Protein AF-A0A0X3AS04-F1 (afdb_monomer)

Sequence (74 aa):
MTDQIKRIFISLRADRKSAIRVVLATRYNMSVDSVKNMWIYGGKIPAKYQKEVLEILQNELKKQIDEDKKILAK

Mean predicted aligned error: 3.07 Å

Solvent-accessible surface area (backbone atoms only — not comparable to full-atom values): 4116 Å² total; per-residue (Å²): 110,49,67,56,44,32,53,54,52,67,74,41,54,73,68,56,48,51,54,52,32,48,53,51,11,65,76,68,75,48,52,47,62,51,41,46,53,39,31,45,73,55,47,65,52,58,76,92,47,45,63,59,54,38,51,54,51,51,54,51,48,49,52,51,52,56,51,53,50,56,61,73,74,106

Radius of gyration: 12.63 Å; Cα contacts (8 Å, |Δi|>4): 57; chains: 1; bounding box: 29×21×35 Å

Foldseek 3Di:
DLVLLLVLLVLDDPVLNQVLLVVVCVVVVHDSVCCVVCVNVVVNDPPVCPVVSNVSSVVSSVVVVVVVVVVVVD

pLDDT: mean 93.57, std 6.2, range [54.44, 97.19]

Secondary structure (DSSP, 8-state):
-HHHHHHHHHHS-HHHHHHHHHHHHHHTT--HHHIIIIIIIT----HHHHHHHHHHHHHHHHHHHHHHHHHHT-

Structure (mmCIF, N/CA/C/O backbone):
data_AF-A0A0X3AS04-F1
#
_entry.id   AF-A0A0X3AS04-F1
#
loop_
_atom_site.group_PDB
_atom_site.id
_atom_site.type_symbol
_atom_site.label_atom_id
_atom_site.label_alt_id
_atom_site.label_comp_id
_atom_site.label_asym_id
_atom_site.label_entity_id
_atom_site.label_seq_id
_atom_site.pdbx_PDB_ins_code
_atom_site.Cartn_x
_atom_site.Cartn_y
_atom_site.Cartn_z
_atom_site.occupancy
_atom_site.B_iso_or_equiv
_atom_site.auth_seq_id
_atom_site.auth_comp_id
_atom_site.auth_asym_id
_atom_site.auth_atom_id
_atom_site.pdbx_PDB_model_num
ATOM 1 N N . MET A 1 1 ? 0.999 -11.259 -4.936 1.00 78.12 1 MET A N 1
ATOM 2 C CA . MET A 1 1 ? 1.515 -10.171 -4.067 1.00 78.12 1 MET A CA 1
ATOM 3 C C . MET A 1 1 ? 0.961 -8.807 -4.479 1.00 78.12 1 MET A C 1
ATOM 5 O O . MET A 1 1 ? 0.399 -8.107 -3.648 1.00 78.12 1 MET A O 1
ATOM 9 N N . THR A 1 2 ? 1.018 -8.453 -5.762 1.00 85.69 2 THR A N 1
ATOM 10 C CA . THR A 1 2 ? 0.432 -7.217 -6.317 1.00 85.69 2 THR A CA 1
ATOM 11 C C . THR A 1 2 ? -1.092 -7.123 -6.146 1.00 85.69 2 THR A C 1
ATOM 13 O O . THR A 1 2 ? -1.598 -6.057 -5.808 1.00 85.69 2 THR A O 1
ATOM 16 N N . ASP A 1 3 ? -1.824 -8.238 -6.240 1.00 90.19 3 ASP A N 1
ATOM 17 C CA . ASP A 1 3 ? -3.268 -8.256 -5.939 1.00 90.19 3 ASP A CA 1
ATOM 18 C C . ASP A 1 3 ? -3.587 -7.908 -4.483 1.00 90.19 3 ASP A C 1
ATOM 20 O O . ASP A 1 3 ? -4.572 -7.227 -4.196 1.00 90.19 3 ASP A O 1
ATOM 24 N N . GLN A 1 4 ? -2.743 -8.344 -3.546 1.00 92.69 4 GLN A N 1
ATOM 25 C CA . GLN A 1 4 ? -2.905 -8.031 -2.128 1.00 92.69 4 GLN A CA 1
ATOM 26 C C . GLN A 1 4 ? -2.667 -6.540 -1.868 1.00 92.69 4 GLN A C 1
ATOM 28 O O . GLN A 1 4 ? -3.450 -5.912 -1.161 1.00 92.69 4 GLN A O 1
ATOM 33 N N . ILE A 1 5 ? -1.637 -5.966 -2.495 1.00 93.69 5 ILE A N 1
ATOM 34 C CA . ILE A 1 5 ? -1.349 -4.524 -2.481 1.00 93.69 5 ILE A CA 1
ATOM 35 C C . ILE A 1 5 ? -2.569 -3.735 -2.968 1.00 93.69 5 ILE A C 1
ATOM 37 O O . ILE A 1 5 ? -3.024 -2.817 -2.285 1.00 9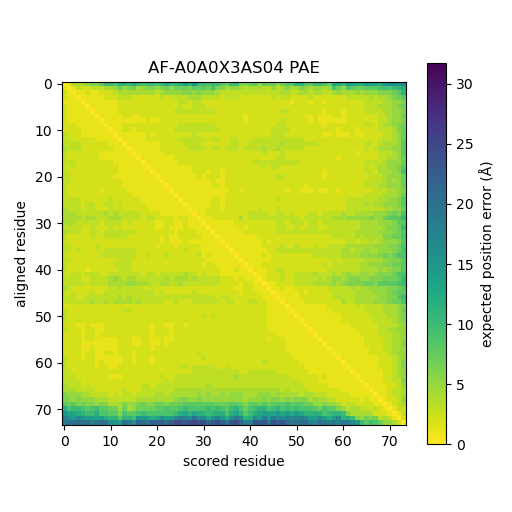3.69 5 ILE A O 1
ATOM 41 N N . LYS A 1 6 ? -3.151 -4.133 -4.107 1.00 95.00 6 LYS A N 1
ATOM 42 C CA . LYS A 1 6 ? -4.354 -3.498 -4.656 1.00 95.00 6 LYS A CA 1
ATOM 43 C C . LYS A 1 6 ? -5.542 -3.598 -3.697 1.00 95.00 6 LYS A C 1
ATOM 45 O O . LYS A 1 6 ? -6.206 -2.593 -3.457 1.00 95.00 6 LYS A O 1
ATOM 50 N N . ARG A 1 7 ? -5.796 -4.779 -3.120 1.00 95.38 7 ARG A N 1
ATOM 51 C CA . ARG A 1 7 ? -6.887 -4.989 -2.151 1.00 95.38 7 ARG A CA 1
ATOM 52 C C . ARG A 1 7 ? -6.739 -4.097 -0.920 1.00 95.38 7 ARG A C 1
ATOM 54 O O . ARG A 1 7 ? -7.682 -3.393 -0.582 1.00 95.38 7 ARG A O 1
ATOM 61 N N . ILE A 1 8 ? -5.559 -4.075 -0.298 1.00 95.69 8 ILE A N 1
ATOM 62 C CA . ILE A 1 8 ? -5.297 -3.239 0.884 1.00 95.69 8 ILE A CA 1
ATOM 63 C C . ILE A 1 8 ? -5.470 -1.763 0.540 1.00 95.69 8 ILE A C 1
ATOM 65 O O . ILE A 1 8 ? -6.134 -1.037 1.275 1.00 95.69 8 ILE A O 1
ATOM 69 N N . PHE A 1 9 ? -4.926 -1.324 -0.598 1.00 95.69 9 PHE A N 1
ATOM 70 C CA . PHE A 1 9 ? -5.067 0.061 -1.023 1.00 95.69 9 PHE A CA 1
ATOM 71 C C . PHE A 1 9 ? -6.534 0.457 -1.214 1.00 95.69 9 PHE A C 1
ATOM 73 O O . PHE A 1 9 ? -6.915 1.547 -0.806 1.00 95.69 9 PHE A O 1
ATOM 80 N N . ILE A 1 10 ? -7.374 -0.408 -1.794 1.00 95.31 10 ILE A N 1
ATOM 81 C CA . ILE A 1 10 ? -8.807 -0.132 -1.978 1.00 95.31 10 ILE A CA 1
ATOM 82 C C . ILE A 1 10 ? -9.534 0.007 -0.631 1.00 95.31 10 ILE A C 1
ATOM 84 O O . ILE A 1 10 ? -10.422 0.857 -0.539 1.00 95.31 10 ILE A O 1
ATOM 88 N N . SER A 1 11 ? -9.122 -0.731 0.403 1.00 95.81 11 SER A N 1
ATOM 89 C CA . SER A 1 11 ? -9.698 -0.659 1.757 1.00 95.81 11 SER A CA 1
ATOM 90 C C . SER A 1 11 ? -9.344 0.614 2.539 1.00 95.81 11 SER A C 1
ATOM 92 O O . SER A 1 11 ? -9.977 0.909 3.553 1.00 95.81 11 SER A O 1
ATOM 94 N N . LEU A 1 12 ? -8.346 1.384 2.097 1.00 96.38 12 LEU A N 1
ATOM 95 C CA . LEU A 1 12 ? -7.997 2.661 2.724 1.00 96.38 12 LEU A CA 1
ATOM 96 C C . LEU A 1 12 ? -9.041 3.753 2.414 1.00 96.38 12 LEU A C 1
ATOM 98 O O . LEU A 1 12 ? -9.599 3.819 1.311 1.00 96.38 12 LEU A O 1
ATOM 102 N N . ARG A 1 13 ? -9.254 4.670 3.364 1.00 96.38 13 ARG A N 1
ATOM 103 C CA . ARG A 1 13 ? -10.035 5.903 3.165 1.00 96.38 13 ARG A CA 1
ATOM 104 C C . ARG A 1 13 ? -9.363 6.830 2.143 1.00 96.38 13 ARG A C 1
ATOM 106 O O . ARG A 1 13 ? -8.182 6.691 1.822 1.00 96.38 13 ARG A O 1
ATOM 113 N N . ALA A 1 14 ? -10.124 7.765 1.577 1.00 95.19 14 ALA A N 1
ATOM 114 C CA . ALA A 1 14 ? -9.658 8.620 0.480 1.00 95.19 14 ALA A CA 1
ATOM 115 C C . ALA A 1 14 ? -8.472 9.534 0.864 1.00 95.19 14 ALA A C 1
ATOM 117 O O . ALA A 1 14 ? -7.544 9.720 0.068 1.00 95.19 14 ALA A O 1
ATOM 118 N N . ASP A 1 15 ? -8.476 10.055 2.090 1.00 94.25 15 ASP A N 1
ATOM 119 C CA . ASP A 1 15 ? -7.383 10.824 2.693 1.00 94.25 15 ASP A CA 1
ATOM 120 C C . ASP A 1 15 ? -6.10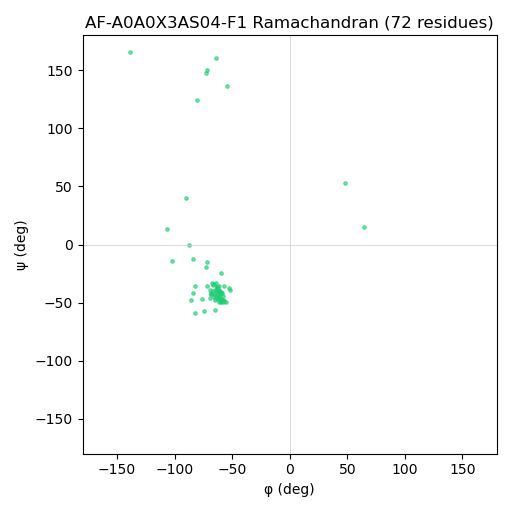8 9.969 2.802 1.00 94.25 15 ASP A C 1
ATOM 122 O O . ASP A 1 15 ? -5.051 10.341 2.285 1.00 94.25 15 ASP A O 1
ATOM 126 N N . ARG A 1 16 ? -6.240 8.755 3.346 1.00 95.44 16 ARG A N 1
ATOM 127 C CA . ARG A 1 16 ? -5.159 7.771 3.523 1.00 95.44 16 ARG A CA 1
ATOM 128 C C . ARG A 1 16 ? -4.565 7.330 2.189 1.00 95.44 16 ARG A C 1
ATOM 130 O O . ARG A 1 16 ? -3.348 7.304 2.021 1.00 95.44 16 ARG A O 1
ATOM 137 N N . LYS A 1 17 ? -5.420 7.059 1.195 1.00 96.00 17 LYS A N 1
ATOM 138 C CA . LYS A 1 17 ? -5.016 6.763 -0.191 1.00 96.00 17 LYS A CA 1
ATOM 139 C C . LYS A 1 17 ? -4.189 7.890 -0.798 1.00 96.00 17 LYS A C 1
ATOM 141 O O . LYS A 1 17 ? -3.311 7.635 -1.618 1.00 96.00 17 LYS A O 1
ATOM 146 N N . SER A 1 18 ? -4.488 9.139 -0.465 1.00 95.12 18 SER A N 1
ATOM 147 C CA . SER A 1 18 ? -3.753 10.289 -0.994 1.00 95.12 18 SER A CA 1
ATOM 148 C C . SER A 1 18 ? -2.405 10.441 -0.299 1.00 95.12 18 SER A C 1
ATOM 150 O O . SER A 1 18 ? -1.387 10.506 -0.985 1.00 95.12 18 SER A O 1
ATOM 152 N N . ALA A 1 19 ? -2.381 10.353 1.032 1.00 95.50 19 ALA A N 1
ATOM 153 C CA . ALA A 1 19 ? -1.152 10.388 1.817 1.00 95.50 19 ALA A CA 1
ATOM 154 C C . ALA A 1 19 ? -0.175 9.267 1.421 1.00 95.50 19 ALA A C 1
ATOM 156 O O . ALA A 1 19 ? 0.994 9.530 1.138 1.00 95.50 19 ALA A O 1
ATOM 157 N N . ILE A 1 20 ? -0.652 8.023 1.311 1.00 96.12 20 ILE A N 1
ATOM 158 C CA . ILE A 1 20 ? 0.224 6.882 1.021 1.00 96.12 20 ILE A CA 1
ATOM 159 C C . ILE A 1 20 ? 0.821 6.945 -0.386 1.00 96.12 20 ILE A C 1
ATOM 161 O O . ILE A 1 20 ? 1.969 6.554 -0.587 1.00 96.12 20 ILE A O 1
ATOM 165 N N . ARG A 1 21 ? 0.084 7.491 -1.363 1.00 96.31 21 ARG A N 1
ATOM 166 C CA . ARG A 1 21 ? 0.624 7.701 -2.711 1.00 96.31 21 ARG A CA 1
ATOM 167 C C . ARG A 1 21 ? 1.767 8.709 -2.705 1.00 96.31 21 ARG A C 1
ATOM 169 O O . ARG A 1 21 ? 2.740 8.483 -3.413 1.00 96.31 21 ARG A O 1
ATOM 176 N N . VAL A 1 22 ? 1.669 9.774 -1.907 1.00 97.00 22 VAL A N 1
ATOM 177 C CA . VAL A 1 22 ? 2.754 10.754 -1.738 1.00 97.00 22 VAL A CA 1
ATOM 178 C C . VAL A 1 22 ? 3.961 10.106 -1.061 1.00 97.00 22 VAL A C 1
ATOM 180 O O . VAL A 1 22 ? 5.074 10.247 -1.552 1.00 97.00 22 VAL A O 1
ATOM 183 N N . VAL A 1 23 ? 3.751 9.320 0.001 1.00 96.38 23 VAL A N 1
ATOM 184 C CA . VAL A 1 23 ? 4.835 8.597 0.691 1.00 96.38 23 VAL A CA 1
ATOM 185 C C . VAL A 1 23 ? 5.593 7.676 -0.266 1.00 96.38 23 VAL A C 1
ATOM 187 O O . VAL A 1 23 ? 6.821 7.713 -0.314 1.00 96.38 23 VAL A O 1
ATOM 190 N N . LEU A 1 24 ? 4.875 6.866 -1.046 1.00 96.56 24 LEU A N 1
ATOM 191 C CA . LEU A 1 24 ? 5.480 5.963 -2.026 1.00 96.56 24 LEU A CA 1
ATOM 192 C C . LEU A 1 24 ? 6.180 6.741 -3.151 1.00 96.56 24 LEU A C 1
ATOM 194 O O . LEU A 1 24 ? 7.298 6.398 -3.523 1.00 96.56 24 LEU A O 1
ATOM 198 N N . ALA A 1 25 ? 5.560 7.809 -3.656 1.00 97.19 25 ALA A N 1
ATOM 199 C CA . ALA A 1 25 ? 6.127 8.661 -4.698 1.00 97.19 25 ALA A CA 1
ATOM 200 C C . ALA A 1 25 ? 7.479 9.249 -4.270 1.00 97.19 25 ALA A C 1
ATOM 202 O O . ALA A 1 25 ? 8.474 9.089 -4.976 1.00 97.19 25 ALA A O 1
ATOM 203 N N . THR A 1 26 ? 7.538 9.835 -3.072 1.00 97.06 26 THR A N 1
ATOM 204 C CA . THR A 1 26 ? 8.771 10.387 -2.500 1.00 97.06 26 THR A CA 1
ATOM 205 C C . THR A 1 26 ? 9.812 9.299 -2.248 1.00 97.06 26 THR A C 1
ATOM 207 O O . THR A 1 26 ? 10.969 9.459 -2.625 1.00 97.06 26 THR A O 1
ATOM 210 N N . ARG A 1 27 ? 9.416 8.167 -1.649 1.00 96.38 27 ARG A N 1
ATOM 211 C CA . ARG A 1 27 ? 10.346 7.085 -1.279 1.00 96.38 27 ARG A CA 1
ATOM 212 C C . ARG A 1 27 ? 11.031 6.448 -2.485 1.00 96.38 27 ARG A C 1
ATOM 214 O O . ARG A 1 27 ? 12.200 6.089 -2.399 1.00 96.38 27 ARG A O 1
ATOM 221 N N . TYR A 1 28 ? 10.310 6.307 -3.593 1.00 95.62 28 TYR A N 1
ATOM 222 C CA . TYR A 1 28 ? 10.809 5.654 -4.804 1.00 95.62 28 TYR A CA 1
ATOM 223 C C . TYR A 1 28 ? 11.130 6.635 -5.935 1.00 95.62 28 TYR A C 1
ATOM 225 O O . TYR A 1 28 ? 11.345 6.202 -7.066 1.00 95.62 28 TYR A O 1
ATOM 233 N N . ASN A 1 29 ? 11.183 7.936 -5.625 1.00 95.94 29 ASN A N 1
ATOM 234 C CA . ASN A 1 29 ? 11.494 9.021 -6.555 1.00 95.94 29 ASN A CA 1
ATOM 235 C C . ASN A 1 29 ? 10.699 8.932 -7.871 1.00 95.94 29 ASN A C 1
ATOM 237 O O . ASN A 1 29 ? 11.255 8.900 -8.970 1.00 95.94 29 ASN A O 1
ATOM 241 N N . MET A 1 30 ? 9.376 8.831 -7.754 1.00 95.31 30 MET A N 1
ATOM 242 C CA . MET A 1 30 ? 8.466 8.712 -8.890 1.00 95.31 30 MET A CA 1
ATOM 243 C C . MET A 1 30 ? 7.210 9.557 -8.680 1.00 95.31 30 MET A C 1
ATOM 245 O O . MET A 1 30 ? 6.924 9.994 -7.571 1.00 95.31 30 MET A O 1
ATOM 249 N N . SER A 1 31 ? 6.423 9.785 -9.731 1.00 96.94 31 SER A N 1
ATOM 250 C CA . SER A 1 31 ? 5.193 10.568 -9.594 1.00 96.94 31 SER A CA 1
ATOM 251 C C . SER A 1 31 ? 4.096 9.802 -8.844 1.00 96.94 31 SER A C 1
ATOM 253 O O . SER A 1 31 ? 3.970 8.576 -8.940 1.00 96.94 31 SER A O 1
ATOM 255 N N . VAL A 1 32 ? 3.237 10.552 -8.148 1.00 96.19 32 VAL A N 1
ATOM 256 C CA . VAL A 1 32 ? 2.015 10.047 -7.492 1.00 96.19 32 VAL A CA 1
ATOM 257 C C . VAL A 1 32 ? 1.132 9.261 -8.469 1.00 96.19 32 VAL A C 1
ATOM 259 O O . VAL A 1 32 ? 0.553 8.234 -8.100 1.00 96.19 32 VAL A O 1
ATOM 262 N N . ASP A 1 33 ? 1.049 9.707 -9.723 1.00 95.69 33 ASP A N 1
ATOM 263 C CA . ASP A 1 33 ? 0.282 9.018 -10.760 1.00 95.69 33 ASP A CA 1
ATOM 264 C C . ASP A 1 33 ? 0.933 7.715 -11.214 1.00 95.69 33 ASP A C 1
ATOM 266 O O . ASP A 1 33 ? 0.219 6.737 -11.436 1.00 95.69 33 ASP A O 1
ATOM 270 N N . SER A 1 34 ? 2.265 7.644 -11.280 1.00 95.50 34 SER A N 1
ATOM 271 C CA . SER A 1 34 ? 2.960 6.391 -11.581 1.00 95.50 34 SER A CA 1
ATOM 272 C C . SER A 1 34 ? 2.775 5.366 -10.458 1.00 95.50 34 SER A C 1
ATOM 274 O O . SER A 1 34 ? 2.485 4.203 -10.742 1.00 95.50 34 SER A O 1
ATOM 276 N N . VAL A 1 35 ? 2.808 5.787 -9.186 1.00 95.38 35 VAL A N 1
ATOM 277 C CA . VAL A 1 35 ? 2.446 4.909 -8.055 1.00 95.38 35 VAL A CA 1
ATOM 278 C C . VAL A 1 35 ? 1.009 4.394 -8.208 1.00 95.38 35 VAL A C 1
ATOM 280 O O . VAL A 1 35 ? 0.742 3.199 -8.084 1.00 95.38 35 VAL A O 1
ATOM 283 N N . LYS A 1 36 ? 0.054 5.280 -8.504 1.00 93.56 36 LYS A N 1
ATOM 284 C CA . LYS A 1 36 ? -1.358 4.897 -8.626 1.00 93.56 36 LYS A CA 1
ATOM 285 C C . LYS A 1 36 ? -1.587 3.943 -9.803 1.00 93.56 36 LYS A C 1
ATOM 287 O O . LYS A 1 36 ? -2.124 2.851 -9.630 1.00 93.56 36 LYS A O 1
ATOM 292 N N . ASN A 1 37 ? -1.192 4.362 -11.000 1.00 94.50 37 ASN A N 1
ATOM 293 C CA . ASN A 1 37 ? -1.573 3.708 -12.246 1.00 94.50 37 ASN A CA 1
ATOM 294 C C . ASN A 1 37 ? -0.664 2.524 -12.576 1.00 94.50 37 ASN A C 1
ATOM 296 O O . ASN A 1 37 ? -1.164 1.486 -12.996 1.00 94.50 37 ASN A O 1
ATOM 300 N N . MET A 1 38 ? 0.652 2.643 -12.373 1.00 94.38 38 MET A N 1
ATOM 301 C CA . MET A 1 38 ? 1.585 1.568 -12.724 1.00 94.38 38 MET A CA 1
ATOM 302 C C . MET A 1 38 ? 1.708 0.549 -11.601 1.00 94.38 38 MET A C 1
ATOM 304 O O . MET A 1 38 ? 1.623 -0.649 -11.854 1.00 94.38 38 MET A O 1
ATOM 308 N N . TRP A 1 39 ? 1.905 1.010 -10.367 1.00 95.06 39 TRP A N 1
ATOM 309 C CA . TRP A 1 39 ? 2.200 0.119 -9.249 1.00 95.06 39 TRP A CA 1
ATOM 310 C C . TRP A 1 39 ? 0.940 -0.502 -8.658 1.00 95.06 39 TRP A C 1
ATOM 312 O O . TRP A 1 39 ? 0.800 -1.723 -8.662 1.00 95.06 39 TRP A O 1
ATOM 322 N N . ILE A 1 40 ? 0.009 0.326 -8.188 1.00 92.38 40 ILE A N 1
ATOM 323 C CA . ILE A 1 40 ? -1.166 -0.151 -7.454 1.00 92.38 40 ILE A CA 1
ATOM 324 C C . ILE A 1 40 ? -2.184 -0.793 -8.400 1.00 92.38 40 ILE A C 1
ATOM 326 O O . ILE A 1 40 ? -2.547 -1.954 -8.219 1.00 92.38 40 ILE A O 1
ATOM 330 N N . TYR A 1 41 ? -2.656 -0.056 -9.411 1.00 92.44 41 TYR A N 1
ATOM 331 C CA . TYR A 1 41 ? -3.673 -0.574 -10.330 1.00 92.44 41 TYR A CA 1
ATO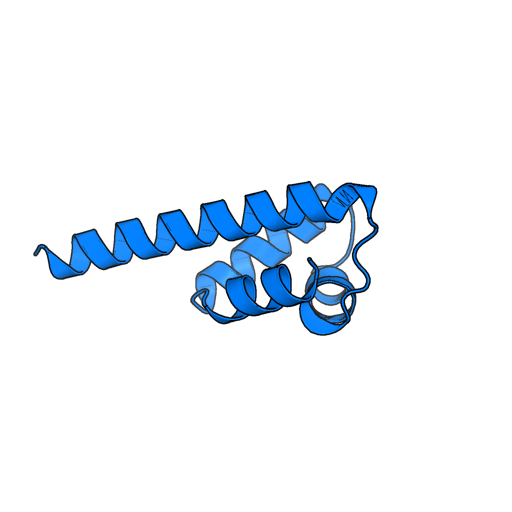M 332 C C . TYR A 1 41 ? -3.087 -1.444 -11.440 1.00 92.44 41 TYR A C 1
ATOM 334 O O . TYR A 1 41 ? -3.713 -2.433 -11.816 1.00 92.44 41 TYR A O 1
ATOM 342 N N . GLY A 1 42 ? -1.898 -1.095 -11.934 1.00 92.38 42 GLY A N 1
ATOM 343 C CA . GLY A 1 42 ? -1.215 -1.817 -13.005 1.00 92.38 42 GLY A CA 1
ATOM 344 C C . GLY A 1 42 ? -0.405 -3.028 -12.544 1.00 92.38 42 GLY A C 1
ATOM 345 O O . GLY A 1 42 ? 0.028 -3.807 -13.388 1.00 92.38 42 GLY A O 1
ATOM 346 N N . GLY A 1 43 ? -0.171 -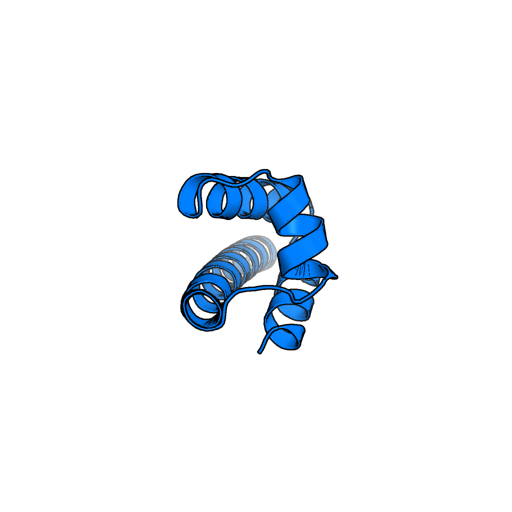3.196 -11.236 1.00 92.88 43 GLY A N 1
ATOM 347 C CA . GLY A 1 43 ? 0.580 -4.330 -10.689 1.00 92.88 43 GLY A CA 1
ATOM 348 C C . GLY A 1 43 ? 2.055 -4.384 -11.108 1.00 92.88 43 GLY A C 1
ATOM 349 O O . GLY A 1 43 ? 2.700 -5.413 -10.929 1.00 92.88 43 GLY A O 1
ATOM 350 N N . LYS A 1 44 ? 2.619 -3.299 -11.651 1.00 94.44 44 LYS A N 1
ATOM 351 C CA . LYS A 1 44 ? 3.991 -3.232 -12.186 1.00 94.44 44 LYS A CA 1
ATOM 352 C C . LYS A 1 44 ? 5.014 -2.808 -11.128 1.00 94.44 44 LYS A C 1
ATOM 354 O O . LYS A 1 44 ? 5.903 -2.005 -11.402 1.00 94.44 44 LYS A O 1
ATOM 359 N N . ILE A 1 45 ? 4.873 -3.314 -9.903 1.00 94.31 45 ILE A N 1
ATOM 360 C CA . ILE A 1 45 ? 5.828 -3.048 -8.819 1.00 94.31 45 ILE A CA 1
ATOM 361 C C . ILE A 1 45 ? 7.034 -3.975 -9.004 1.00 94.31 45 ILE A C 1
ATOM 363 O O . ILE A 1 45 ? 6.842 -5.197 -9.028 1.00 94.31 45 ILE A O 1
ATOM 367 N N . PRO A 1 46 ? 8.270 -3.450 -9.093 1.00 93.88 46 PRO A N 1
ATOM 368 C CA . PRO A 1 46 ? 9.470 -4.282 -9.153 1.00 93.88 46 PRO A CA 1
ATOM 369 C C . PRO A 1 46 ? 9.539 -5.257 -7.971 1.00 93.88 46 PRO A C 1
ATOM 371 O O . PRO A 1 46 ? 9.309 -4.852 -6.833 1.00 93.88 46 PRO A O 1
ATOM 374 N N . ALA A 1 47 ? 9.893 -6.524 -8.216 1.00 94.12 47 ALA A N 1
ATOM 375 C 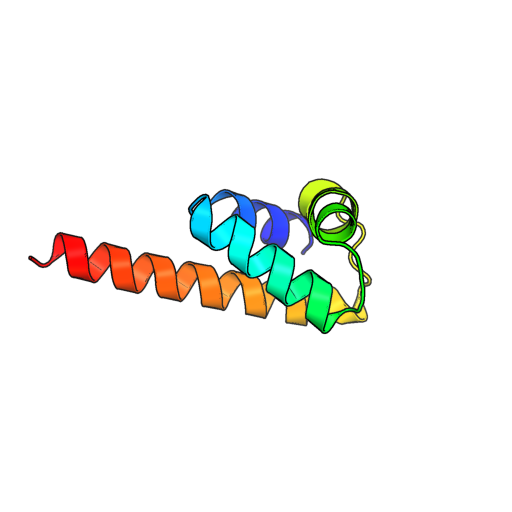CA . ALA A 1 47 ? 9.866 -7.588 -7.201 1.00 94.12 47 ALA A CA 1
ATOM 376 C C . ALA A 1 47 ? 10.612 -7.220 -5.903 1.00 94.12 47 ALA A C 1
ATOM 378 O O . ALA A 1 47 ? 10.104 -7.465 -4.811 1.00 94.12 47 ALA A O 1
ATOM 379 N N . LYS A 1 48 ? 11.757 -6.530 -6.022 1.00 94.62 48 LYS A N 1
ATOM 380 C CA . LYS A 1 48 ? 12.552 -6.026 -4.888 1.00 94.62 48 LYS A CA 1
ATOM 381 C C . LYS A 1 48 ? 11.812 -5.049 -3.963 1.00 94.62 48 LYS A C 1
ATOM 383 O O . LYS A 1 48 ? 12.170 -4.946 -2.800 1.00 94.62 48 LYS A O 1
ATOM 388 N N . TYR A 1 49 ? 10.789 -4.352 -4.460 1.00 95.31 49 TYR A N 1
ATOM 389 C CA . TYR A 1 49 ? 10.019 -3.363 -3.697 1.00 95.31 49 TYR A CA 1
ATOM 390 C C . TYR A 1 49 ? 8.663 -3.892 -3.232 1.00 95.31 49 TYR A C 1
ATOM 392 O O . TYR A 1 49 ? 8.038 -3.293 -2.366 1.00 95.31 49 TYR A O 1
ATOM 400 N N . GLN A 1 50 ? 8.190 -5.021 -3.767 1.00 93.75 50 GLN A N 1
ATOM 401 C CA . GLN A 1 50 ? 6.843 -5.520 -3.476 1.00 93.75 50 GLN A CA 1
ATOM 402 C C . GLN A 1 50 ? 6.604 -5.782 -1.986 1.00 93.75 50 GLN A C 1
ATOM 404 O O . GLN A 1 50 ? 5.543 -5.426 -1.478 1.00 93.75 50 GLN A O 1
ATOM 409 N N . LYS A 1 51 ? 7.582 -6.369 -1.285 1.00 95.62 51 LYS A N 1
ATOM 410 C CA . LYS A 1 51 ? 7.471 -6.647 0.153 1.00 95.62 51 LYS A CA 1
ATOM 411 C C . LYS A 1 51 ? 7.375 -5.355 0.969 1.00 95.62 51 LYS A C 1
ATOM 413 O O . LYS A 1 51 ? 6.471 -5.209 1.780 1.00 95.62 51 LYS A O 1
ATOM 418 N N . GLU A 1 52 ? 8.256 -4.401 0.694 1.00 95.94 52 GLU A N 1
ATOM 419 C CA . GLU A 1 52 ? 8.291 -3.110 1.386 1.00 95.94 52 GLU A CA 1
ATOM 420 C C . GLU A 1 52 ? 7.019 -2.285 1.126 1.00 95.94 52 GLU A C 1
ATOM 422 O O . GLU A 1 52 ? 6.418 -1.751 2.056 1.00 95.94 52 GLU A O 1
ATOM 427 N N . VAL A 1 53 ? 6.545 -2.230 -0.124 1.00 96.00 53 VAL A N 1
ATOM 428 C CA . VAL A 1 53 ? 5.286 -1.550 -0.476 1.00 96.00 53 VAL A CA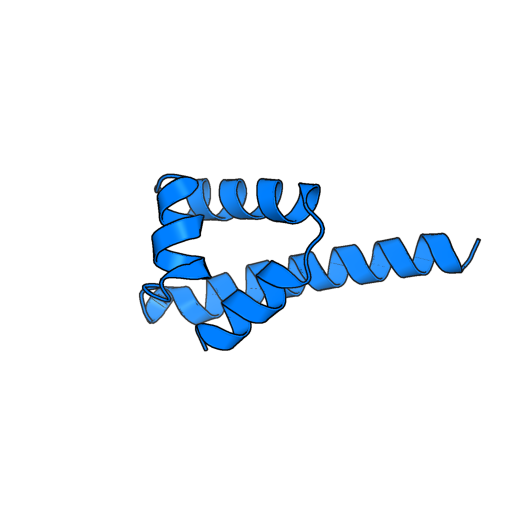 1
ATOM 429 C C . VAL A 1 53 ? 4.096 -2.196 0.233 1.00 96.00 53 VAL A C 1
ATOM 431 O O . VAL A 1 53 ? 3.204 -1.491 0.711 1.00 96.00 53 VAL A O 1
ATOM 434 N N . LEU A 1 54 ? 4.076 -3.529 0.320 1.00 96.00 54 LEU A N 1
ATOM 435 C CA . LEU A 1 54 ? 3.042 -4.253 1.049 1.00 96.00 54 LEU A CA 1
ATOM 436 C C . LEU A 1 54 ? 3.057 -3.897 2.542 1.00 96.00 54 LEU A C 1
ATOM 438 O O . LEU A 1 54 ? 2.002 -3.578 3.085 1.00 96.00 54 LEU A O 1
ATOM 442 N N . GLU A 1 55 ? 4.227 -3.892 3.181 1.00 96.75 55 GLU A N 1
ATOM 443 C CA . GLU A 1 55 ? 4.381 -3.520 4.595 1.00 96.75 55 GLU A CA 1
ATOM 444 C C . GLU A 1 55 ? 3.922 -2.078 4.860 1.00 96.75 55 GLU A C 1
ATOM 446 O O . GLU A 1 55 ? 3.193 -1.821 5.819 1.00 96.75 55 GLU A O 1
ATOM 451 N N . ILE A 1 56 ? 4.275 -1.134 3.980 1.00 96.50 56 ILE A N 1
ATOM 452 C CA . ILE A 1 56 ? 3.834 0.267 4.065 1.00 96.50 56 ILE A CA 1
ATOM 453 C C . ILE A 1 56 ? 2.300 0.360 4.055 1.00 96.50 56 ILE A C 1
ATOM 455 O O . ILE A 1 56 ? 1.711 1.029 4.906 1.00 96.50 56 ILE A O 1
ATOM 459 N N . LEU A 1 57 ? 1.644 -0.340 3.127 1.00 96.25 57 LEU A N 1
ATOM 460 C CA . LEU A 1 57 ? 0.184 -0.335 3.012 1.00 96.25 57 LEU A CA 1
ATOM 461 C C . LEU A 1 57 ? -0.506 -1.042 4.184 1.00 96.25 57 LEU A C 1
ATOM 463 O O . LEU A 1 57 ? -1.531 -0.563 4.666 1.00 96.25 57 LEU A O 1
ATOM 467 N N . GLN A 1 58 ? 0.047 -2.160 4.660 1.00 96.69 58 GLN A N 1
ATOM 468 C CA . GLN A 1 58 ? -0.475 -2.882 5.823 1.00 96.69 58 GLN A CA 1
ATOM 469 C C . GLN A 1 58 ? -0.413 -2.030 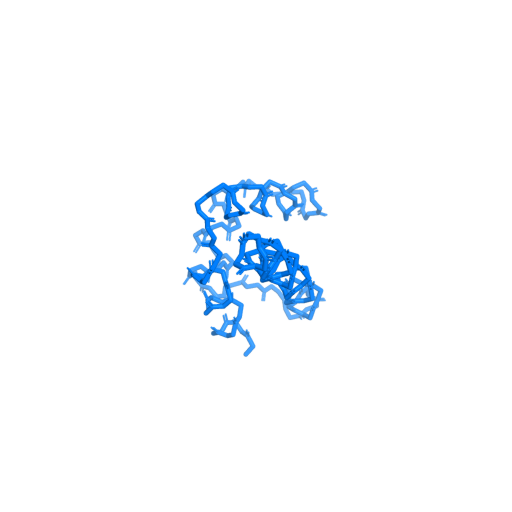7.090 1.00 96.69 58 GLN A C 1
ATOM 471 O O . GLN A 1 58 ? -1.387 -1.976 7.841 1.00 96.69 58 GLN A O 1
ATOM 476 N N . ASN A 1 59 ? 0.703 -1.333 7.305 1.00 97.00 59 ASN A N 1
ATOM 477 C CA . ASN A 1 59 ? 0.867 -0.433 8.441 1.00 97.00 59 ASN A CA 1
ATOM 478 C C . ASN A 1 59 ? -0.137 0.721 8.395 1.00 97.00 59 ASN A C 1
ATOM 480 O O . ASN A 1 59 ? -0.703 1.082 9.426 1.00 97.00 59 ASN A O 1
ATOM 484 N N . GLU A 1 60 ? -0.396 1.272 7.209 1.00 96.75 60 GLU A N 1
ATOM 485 C CA . GLU A 1 60 ? -1.377 2.344 7.053 1.00 96.75 60 GLU A CA 1
ATOM 486 C C . GLU A 1 60 ? -2.811 1.862 7.302 1.00 96.75 60 GLU A C 1
ATOM 488 O O . GLU A 1 60 ? -3.573 2.519 8.012 1.00 96.75 60 GLU A O 1
ATOM 493 N N . LEU A 1 61 ? -3.163 0.675 6.799 1.00 96.44 61 LEU A N 1
ATOM 494 C CA . LEU A 1 61 ? -4.470 0.072 7.057 1.00 96.44 61 LEU A CA 1
ATOM 495 C C . LEU A 1 61 ? -4.660 -0.243 8.545 1.00 96.44 61 LEU A C 1
ATOM 497 O O . LEU A 1 61 ? -5.734 0.002 9.089 1.00 96.44 61 LEU A O 1
ATOM 501 N N . LYS A 1 62 ? -3.616 -0.736 9.221 1.00 96.56 62 LYS A N 1
ATOM 502 C CA . LYS A 1 62 ? -3.648 -0.988 10.665 1.00 96.56 62 LYS A CA 1
ATOM 503 C C . LYS A 1 62 ? -3.932 0.293 11.451 1.00 96.56 62 LYS A C 1
ATOM 505 O O . LYS A 1 62 ? -4.828 0.288 12.287 1.00 96.56 62 LYS A O 1
ATOM 510 N N . LYS A 1 63 ? -3.237 1.394 11.141 1.00 95.94 63 LYS A N 1
ATOM 511 C CA . LYS A 1 63 ? -3.485 2.700 11.780 1.00 95.94 63 LYS A CA 1
ATOM 512 C C . LYS A 1 63 ? -4.925 3.166 11.590 1.00 95.94 63 LYS A C 1
ATOM 514 O O . LYS A 1 63 ? -5.541 3.612 12.550 1.00 95.94 63 LYS A O 1
ATOM 519 N N . GLN A 1 64 ? -5.464 3.031 10.377 1.00 95.81 64 GLN A N 1
ATOM 520 C CA . GLN A 1 64 ? -6.858 3.374 10.104 1.00 95.81 64 GLN A CA 1
ATOM 521 C C . GLN A 1 64 ? -7.818 2.535 10.959 1.00 95.81 64 GLN A C 1
ATOM 523 O O . GLN A 1 64 ? -8.687 3.096 11.614 1.00 95.81 64 GLN A O 1
ATOM 528 N N . ILE A 1 65 ? -7.633 1.212 11.009 1.00 95.50 65 ILE A N 1
ATOM 529 C CA . ILE A 1 65 ? -8.468 0.322 11.830 1.00 95.50 65 ILE A CA 1
ATOM 530 C C . ILE A 1 65 ? -8.383 0.698 13.315 1.00 95.50 65 ILE A C 1
ATOM 532 O O . ILE A 1 65 ? -9.399 0.701 14.008 1.00 95.50 65 ILE A O 1
ATOM 536 N N . ASP A 1 66 ? -7.188 1.012 13.815 1.00 95.75 66 ASP A N 1
ATOM 537 C CA . ASP A 1 66 ? -6.988 1.398 15.214 1.00 95.75 66 ASP A CA 1
ATOM 538 C C . ASP A 1 66 ? -7.665 2.742 15.541 1.00 95.75 66 ASP A C 1
ATOM 540 O O . ASP A 1 66 ? -8.190 2.919 16.640 1.00 95.75 66 ASP A O 1
ATOM 544 N N . GLU A 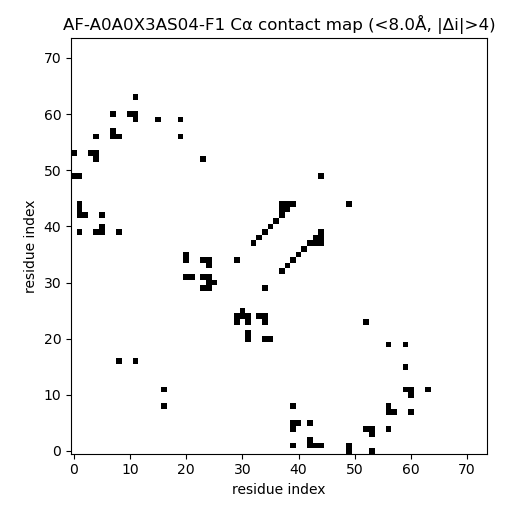1 67 ? -7.702 3.682 14.595 1.00 93.75 67 GLU A N 1
ATOM 545 C CA . GLU A 1 67 ? -8.467 4.927 14.722 1.00 93.75 67 GLU A CA 1
ATOM 546 C C . GLU A 1 67 ? -9.976 4.692 14.682 1.00 93.75 67 GLU A C 1
ATOM 548 O O . GLU A 1 67 ? -10.693 5.208 15.537 1.00 93.75 67 GLU A O 1
ATOM 553 N N . ASP A 1 68 ? -10.452 3.882 13.737 1.00 91.38 68 ASP A N 1
ATOM 554 C CA . ASP A 1 68 ? -11.874 3.569 13.594 1.00 91.38 68 ASP A CA 1
ATOM 555 C C . ASP A 1 68 ? -12.402 2.858 14.857 1.00 91.38 68 ASP A C 1
ATOM 557 O O . ASP A 1 68 ? -13.473 3.190 15.362 1.00 91.38 68 ASP A O 1
ATOM 561 N N . LYS A 1 69 ? -11.609 1.957 15.458 1.00 92.75 69 LYS A N 1
ATOM 562 C CA . LYS A 1 69 ? -11.926 1.330 16.754 1.00 92.75 69 LYS A CA 1
ATOM 563 C C . LYS A 1 69 ? -12.040 2.336 17.898 1.00 92.75 69 LYS A C 1
ATOM 565 O O . LYS A 1 69 ? -12.912 2.183 18.745 1.00 92.75 69 LYS A O 1
ATOM 570 N N . LYS A 1 70 ? -11.171 3.351 17.945 1.00 89.69 70 LYS A N 1
ATOM 571 C CA . LYS A 1 70 ? -11.237 4.401 18.979 1.00 89.69 70 LYS A CA 1
ATOM 572 C C . LYS A 1 70 ? -12.494 5.254 18.851 1.00 89.69 70 LYS A C 1
ATOM 574 O O . LYS A 1 70 ? -13.008 5.705 19.866 1.00 89.69 70 LYS A O 1
ATOM 579 N N . ILE A 1 71 ? -12.965 5.478 17.625 1.00 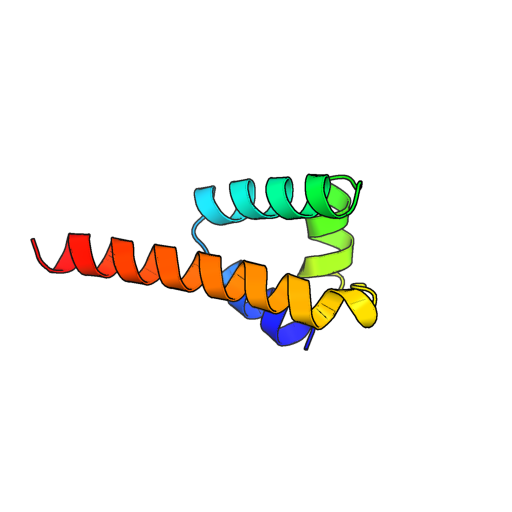85.31 71 ILE A N 1
ATOM 580 C CA . ILE A 1 71 ? -14.220 6.193 17.370 1.00 85.31 71 ILE A CA 1
ATOM 581 C C . ILE A 1 71 ? -15.409 5.354 17.850 1.00 85.31 71 ILE A C 1
ATOM 583 O O . ILE A 1 71 ? -16.293 5.896 18.494 1.00 85.31 71 ILE A O 1
ATOM 587 N N . LEU A 1 72 ? -15.403 4.044 17.588 1.00 77.25 72 LEU A N 1
ATOM 588 C CA . LEU A 1 72 ? -16.480 3.127 17.990 1.00 77.25 72 LEU A CA 1
ATOM 589 C C . LEU A 1 72 ? -16.521 2.814 19.496 1.00 77.25 72 LEU A C 1
ATOM 591 O O . LEU A 1 72 ? -17.535 2.329 19.984 1.00 77.25 72 LEU A O 1
ATOM 595 N N . ALA A 1 73 ? -15.422 3.034 20.220 1.00 75.00 73 ALA A N 1
ATOM 596 C CA . ALA A 1 73 ? -15.337 2.834 21.669 1.00 75.00 73 ALA A CA 1
ATOM 597 C C . ALA A 1 73 ? -15.759 4.071 22.492 1.00 75.00 73 ALA A C 1
ATOM 599 O O . ALA A 1 73 ? -15.681 4.029 23.721 1.00 75.00 73 ALA A O 1
ATOM 600 N N . LYS A 1 74 ? -16.144 5.167 21.827 1.00 54.44 74 LYS A N 1
ATOM 601 C CA . LYS A 1 74 ? -16.730 6.372 22.429 1.00 54.44 74 LYS A CA 1
ATOM 602 C C . LYS A 1 74 ? -18.245 6.347 22.304 1.00 54.44 74 LYS A C 1
ATOM 604 O O . LYS A 1 74 ? -18.881 6.872 23.240 1.00 54.44 74 LYS A O 1
#

Organism: NCBI:txid1586267